Protein AF-A0A455SPL4-F1 (afdb_monomer_lite)

Structure (mmCIF, N/CA/C/O backbone):
data_AF-A0A455SPL4-F1
#
_entry.id   AF-A0A455SPL4-F1
#
loop_
_atom_site.group_PDB
_atom_site.id
_atom_site.type_symbol
_atom_site.label_atom_id
_atom_site.label_alt_id
_atom_site.label_comp_id
_atom_site.label_asym_id
_atom_site.label_entity_id
_atom_site.label_seq_id
_atom_site.pdbx_PDB_ins_code
_atom_site.Cartn_x
_atom_site.Cartn_y
_atom_site.Cartn_z
_atom_site.occupancy
_atom_site.B_iso_or_equiv
_atom_site.auth_seq_id
_atom_site.auth_comp_id
_atom_site.auth_asym_id
_atom_site.auth_atom_id
_atom_site.pdbx_PDB_model_num
ATOM 1 N N . MET A 1 1 ? 22.265 -5.967 -17.912 1.00 55.38 1 MET A N 1
ATOM 2 C CA . MET A 1 1 ? 21.218 -5.134 -17.294 1.00 55.38 1 MET A CA 1
ATOM 3 C C . MET A 1 1 ? 19.895 -5.738 -17.716 1.00 55.38 1 MET A C 1
ATOM 5 O O . MET A 1 1 ? 19.617 -5.771 -18.908 1.00 55.38 1 MET A O 1
ATOM 9 N N . GLU A 1 2 ? 19.199 -6.373 -16.782 1.00 72.00 2 GLU A N 1
ATOM 10 C CA . GLU A 1 2 ? 17.928 -7.051 -17.041 1.00 72.00 2 GLU A CA 1
ATOM 11 C C . GLU A 1 2 ? 16.814 -6.001 -17.040 1.00 72.00 2 GLU A C 1
ATOM 13 O O . GLU A 1 2 ? 16.746 -5.181 -16.128 1.00 72.00 2 GLU A O 1
ATOM 18 N N . VAL A 1 3 ? 16.011 -5.962 -18.104 1.00 81.69 3 VAL A N 1
ATOM 19 C CA . VAL A 1 3 ? 14.883 -5.027 -18.207 1.00 81.69 3 VAL A CA 1
ATOM 20 C C . VAL A 1 3 ? 13.668 -5.715 -17.594 1.00 81.69 3 VAL A C 1
ATOM 22 O O . VAL A 1 3 ? 13.298 -6.801 -18.041 1.00 81.69 3 VAL A O 1
ATOM 25 N N . VAL A 1 4 ? 13.072 -5.096 -16.578 1.00 84.06 4 VAL A N 1
ATOM 26 C CA . VAL A 1 4 ? 11.925 -5.623 -15.825 1.00 84.06 4 VAL A CA 1
ATOM 27 C C . VAL A 1 4 ? 10.718 -4.727 -16.078 1.00 84.06 4 VAL A C 1
ATOM 29 O O . VAL A 1 4 ? 10.834 -3.511 -15.984 1.00 84.06 4 VAL A O 1
ATOM 32 N N . LEU A 1 5 ? 9.568 -5.328 -16.377 1.00 86.19 5 LEU A N 1
ATOM 33 C CA . LEU A 1 5 ? 8.290 -4.650 -16.569 1.00 86.19 5 LEU A CA 1
ATOM 34 C C . LEU A 1 5 ? 7.269 -5.244 -15.595 1.00 86.19 5 LEU A C 1
ATOM 36 O O . LEU A 1 5 ? 7.061 -6.455 -15.590 1.00 86.19 5 LEU A O 1
ATOM 40 N N . ASP A 1 6 ? 6.674 -4.407 -14.744 1.00 83.94 6 ASP A N 1
ATOM 41 C CA . ASP A 1 6 ? 5.682 -4.806 -13.730 1.00 83.94 6 ASP A CA 1
ATOM 42 C C . ASP A 1 6 ? 6.136 -5.980 -12.843 1.00 83.94 6 ASP A C 1
ATOM 44 O O . ASP A 1 6 ? 5.392 -6.916 -12.559 1.00 83.94 6 ASP A O 1
ATOM 48 N N . GLY A 1 7 ? 7.407 -5.956 -12.434 1.00 84.00 7 GLY A N 1
ATOM 49 C CA . GLY A 1 7 ? 8.012 -7.006 -11.609 1.00 84.00 7 GLY A CA 1
ATOM 50 C C . GLY A 1 7 ? 8.367 -8.291 -12.364 1.00 84.00 7 GLY A C 1
ATOM 51 O O . GLY A 1 7 ? 8.881 -9.222 -11.749 1.00 84.00 7 GLY A O 1
ATOM 52 N N . THR A 1 8 ? 8.147 -8.346 -13.682 1.00 88.12 8 THR A N 1
ATOM 53 C CA . THR A 1 8 ? 8.477 -9.503 -14.524 1.00 88.12 8 THR A CA 1
ATOM 54 C C . THR A 1 8 ? 9.654 -9.188 -15.452 1.00 88.12 8 THR A C 1
ATOM 56 O O . THR A 1 8 ? 9.627 -8.175 -16.157 1.00 88.12 8 THR A O 1
ATOM 59 N N . PRO A 1 9 ? 10.698 -10.030 -15.502 1.00 90.75 9 PRO A N 1
ATOM 60 C CA . PRO A 1 9 ? 11.803 -9.827 -16.429 1.00 90.75 9 PRO A CA 1
ATOM 61 C C . PRO A 1 9 ? 11.357 -10.041 -17.880 1.00 90.75 9 PRO A C 1
ATOM 63 O O . PRO A 1 9 ? 10.638 -10.990 -18.201 1.00 90.75 9 PRO A O 1
ATOM 66 N N . LEU A 1 10 ? 11.801 -9.162 -18.781 1.00 90.44 10 LEU A N 1
ATOM 67 C CA . LEU A 1 10 ? 11.524 -9.307 -20.207 1.00 90.44 10 LEU A CA 1
ATOM 68 C C . LEU A 1 10 ? 12.354 -10.449 -20.816 1.00 90.44 10 LEU A C 1
ATOM 70 O O . LEU A 1 10 ? 13.524 -10.623 -20.462 1.00 90.44 10 LEU A O 1
ATOM 74 N N . PRO A 1 11 ? 11.816 -11.174 -21.817 1.00 94.31 11 PRO A N 1
ATOM 75 C CA . PRO A 1 11 ? 12.590 -12.150 -22.573 1.00 94.31 11 PRO A CA 1
ATOM 76 C C . PRO A 1 11 ? 13.870 -11.533 -23.148 1.00 94.31 11 PRO A C 1
ATOM 78 O O . PRO A 1 11 ? 13.859 -10.405 -23.646 1.00 94.31 11 PRO A O 1
ATOM 81 N N . ALA A 1 12 ? 14.972 -12.285 -23.145 1.00 92.12 12 ALA A N 1
ATOM 82 C CA . ALA A 1 12 ? 16.296 -11.765 -23.500 1.00 92.12 12 ALA A CA 1
ATOM 83 C C . ALA A 1 12 ? 16.354 -11.090 -24.887 1.00 92.12 12 ALA A C 1
ATOM 85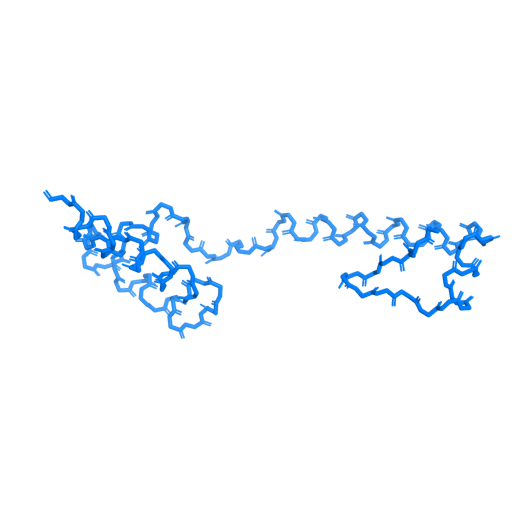 O O . ALA A 1 12 ? 17.036 -10.079 -25.066 1.00 92.12 12 ALA A O 1
ATOM 86 N N . ASN A 1 13 ? 15.620 -11.610 -25.878 1.00 93.75 13 ASN A N 1
ATOM 87 C CA . ASN A 1 13 ? 15.545 -11.008 -27.211 1.00 93.75 13 ASN A CA 1
ATOM 88 C C . ASN A 1 13 ? 14.832 -9.645 -27.200 1.00 93.75 13 ASN A C 1
ATOM 90 O O . ASN A 1 13 ? 15.252 -8.743 -27.926 1.00 93.75 13 ASN A O 1
ATOM 94 N N . VAL A 1 14 ? 13.797 -9.491 -26.371 1.00 93.25 14 VAL A N 1
ATOM 95 C CA . VAL A 1 14 ? 13.031 -8.249 -26.207 1.00 93.25 14 VAL A CA 1
ATOM 96 C C . VAL A 1 14 ? 13.847 -7.235 -25.415 1.00 93.25 14 VAL A C 1
ATOM 98 O O . VAL A 1 14 ? 14.020 -6.113 -25.880 1.00 93.25 14 VAL A O 1
ATOM 101 N N . ALA A 1 15 ? 14.439 -7.639 -24.288 1.00 93.69 15 ALA A N 1
ATOM 102 C CA . ALA A 1 15 ? 15.314 -6.781 -23.490 1.00 93.69 15 ALA A CA 1
ATOM 103 C C . ALA A 1 15 ? 16.476 -6.227 -24.332 1.00 93.69 15 ALA A C 1
ATOM 105 O O . ALA A 1 15 ? 16.755 -5.028 -24.314 1.00 93.69 15 ALA A O 1
ATOM 106 N N . ARG A 1 16 ? 17.103 -7.080 -25.157 1.00 93.50 16 ARG A N 1
ATOM 107 C CA . ARG A 1 16 ? 18.143 -6.654 -26.103 1.00 93.50 16 ARG A CA 1
ATOM 108 C C . ARG A 1 16 ? 17.613 -5.670 -27.144 1.00 93.50 16 ARG A C 1
ATOM 110 O O . ARG A 1 16 ? 18.325 -4.731 -27.477 1.00 93.50 16 ARG A O 1
ATOM 117 N N . HIS A 1 17 ? 16.410 -5.876 -27.677 1.00 94.88 17 HIS A N 1
ATOM 118 C CA . HIS A 1 17 ? 15.817 -4.939 -28.631 1.00 94.88 17 HIS A CA 1
ATOM 119 C C . HIS A 1 17 ? 15.569 -3.572 -27.986 1.00 94.88 17 HIS A C 1
ATOM 121 O O . HIS A 1 17 ? 16.035 -2.562 -28.506 1.00 94.88 17 HIS A O 1
ATOM 127 N N . VAL A 1 18 ? 14.904 -3.546 -26.828 1.00 94.81 18 VAL A N 1
ATOM 128 C CA . VAL A 1 18 ? 14.625 -2.315 -26.077 1.00 94.81 18 VAL A CA 1
ATOM 129 C C . VAL A 1 18 ? 15.929 -1.581 -25.761 1.00 94.81 18 VAL A C 1
ATOM 131 O O . VAL A 1 18 ? 16.013 -0.378 -25.973 1.00 94.81 18 VAL A O 1
ATOM 134 N N . ALA A 1 19 ? 16.997 -2.289 -25.388 1.00 92.50 19 ALA A N 1
ATOM 135 C CA . ALA A 1 19 ? 18.300 -1.675 -25.122 1.00 92.50 19 ALA A CA 1
ATOM 136 C C . ALA A 1 19 ? 18.924 -0.933 -26.325 1.00 92.50 19 ALA A C 1
ATOM 138 O O . ALA A 1 19 ? 19.756 -0.056 -26.118 1.00 92.50 19 ALA A O 1
ATOM 139 N N . HIS A 1 20 ? 18.519 -1.234 -27.565 1.00 95.75 20 HIS A N 1
ATOM 140 C CA . HIS A 1 20 ? 19.093 -0.633 -28.780 1.00 95.75 20 HIS A CA 1
ATOM 141 C C . HIS A 1 20 ? 18.077 0.134 -29.641 1.00 95.75 20 HIS A C 1
ATOM 143 O O . HIS A 1 20 ? 18.451 0.685 -30.674 1.00 95.75 20 HIS A O 1
ATOM 149 N N . CYS A 1 21 ? 16.802 0.174 -29.249 1.00 97.38 21 CYS A N 1
ATOM 150 C CA . CYS A 1 21 ? 15.731 0.819 -30.003 1.00 97.38 21 CYS A CA 1
ATOM 151 C C . CYS A 1 21 ? 15.218 2.065 -29.257 1.00 97.38 21 CYS A C 1
ATOM 153 O O . CYS A 1 21 ? 14.447 1.917 -28.305 1.00 97.38 21 CYS A O 1
ATOM 155 N N . PRO A 1 22 ? 15.575 3.294 -29.687 1.00 96.50 22 PRO A N 1
ATOM 156 C CA . PRO A 1 22 ? 15.164 4.528 -29.007 1.00 96.50 22 PRO A CA 1
ATOM 157 C C . PRO A 1 22 ? 13.644 4.710 -28.912 1.00 96.50 22 PRO A C 1
ATOM 159 O O . PRO A 1 22 ? 13.141 5.235 -27.922 1.00 96.50 22 PRO A O 1
ATOM 162 N N . LEU A 1 23 ? 12.902 4.236 -29.919 1.00 97.69 23 LEU A N 1
ATOM 163 C CA . LEU A 1 23 ? 11.439 4.261 -29.912 1.00 97.69 23 LEU A CA 1
ATOM 164 C C . LEU A 1 23 ? 10.893 3.433 -28.742 1.00 97.69 23 LEU A C 1
ATOM 166 O O . LEU A 1 23 ? 10.121 3.939 -27.936 1.00 97.69 23 LEU A O 1
ATOM 170 N N . CYS A 1 24 ? 11.344 2.182 -28.612 1.00 95.44 24 CYS A N 1
ATOM 171 C CA . CYS A 1 24 ? 10.900 1.297 -27.539 1.00 95.44 24 CYS A CA 1
ATOM 172 C C . CYS A 1 24 ? 11.352 1.780 -26.159 1.00 95.44 24 CYS A C 1
ATOM 174 O O . CYS A 1 24 ? 10.610 1.606 -25.199 1.00 95.44 24 CYS A O 1
ATOM 176 N N . GLN A 1 25 ? 12.521 2.421 -26.054 1.00 94.88 25 GLN A N 1
ATOM 177 C CA . GLN A 1 25 ? 12.964 3.055 -24.807 1.00 94.88 25 GLN A CA 1
ATOM 178 C C . GLN A 1 25 ? 12.032 4.194 -24.401 1.00 94.88 25 GLN A C 1
ATOM 180 O O . GLN A 1 25 ? 11.607 4.260 -23.252 1.00 94.88 25 GLN A O 1
ATOM 185 N N . SER A 1 26 ? 11.670 5.063 -25.348 1.00 96.69 26 SER A N 1
ATOM 186 C CA . SER A 1 26 ? 10.746 6.165 -25.083 1.00 96.69 26 SER A CA 1
ATOM 187 C C . SER A 1 26 ? 9.357 5.661 -24.692 1.00 96.69 26 SER A C 1
ATOM 189 O O . SER A 1 26 ? 8.768 6.172 -23.742 1.00 96.69 26 SER A O 1
ATOM 191 N N . THR A 1 27 ? 8.841 4.640 -25.380 1.00 95.38 27 THR A N 1
ATOM 192 C CA . THR A 1 27 ? 7.553 4.027 -25.036 1.00 95.38 27 THR A CA 1
ATOM 193 C C . THR A 1 27 ? 7.580 3.397 -23.646 1.00 95.38 27 THR A C 1
ATOM 195 O O . THR A 1 27 ? 6.641 3.596 -22.878 1.00 95.38 27 THR A O 1
ATOM 198 N N . LEU A 1 28 ? 8.652 2.677 -23.301 1.00 94.19 28 LEU A N 1
ATOM 199 C CA . LEU A 1 28 ? 8.805 2.074 -21.979 1.00 94.19 28 LEU A CA 1
ATOM 200 C C . LEU A 1 28 ? 8.848 3.143 -20.879 1.00 94.19 28 LEU A C 1
ATOM 202 O O . LEU A 1 28 ? 8.107 3.036 -19.909 1.00 94.19 28 LEU A O 1
ATOM 206 N N . ALA A 1 29 ? 9.622 4.213 -21.068 1.00 93.12 29 ALA A N 1
ATOM 207 C CA . ALA A 1 29 ? 9.695 5.306 -20.100 1.00 93.12 29 ALA A CA 1
ATOM 208 C C . ALA A 1 29 ? 8.328 5.985 -19.874 1.00 93.12 29 ALA A C 1
ATOM 210 O O . ALA A 1 29 ? 7.955 6.275 -18.740 1.00 93.12 29 ALA A O 1
ATOM 211 N N . GLN A 1 30 ? 7.549 6.201 -20.942 1.00 95.62 30 GLN A N 1
ATOM 212 C CA . GLN A 1 30 ? 6.191 6.755 -20.837 1.00 95.62 30 GLN A CA 1
ATOM 213 C C . GLN A 1 30 ? 5.242 5.818 -20.082 1.00 95.62 30 GLN A C 1
ATOM 215 O O . GLN A 1 30 ? 4.423 6.275 -19.282 1.00 95.62 30 GLN A O 1
ATOM 220 N N . TYR A 1 31 ?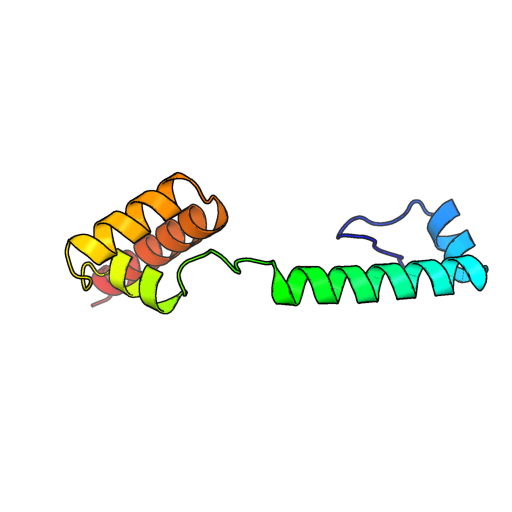 5.354 4.510 -20.329 1.00 94.12 31 TYR A N 1
ATOM 221 C CA . TYR A 1 31 ? 4.588 3.506 -19.602 1.00 94.12 31 TYR A CA 1
ATOM 222 C C . TYR A 1 31 ? 4.923 3.525 -18.109 1.00 94.12 31 TYR A C 1
ATOM 224 O O . TYR A 1 31 ? 4.016 3.625 -17.287 1.00 94.12 31 TYR A O 1
ATOM 232 N N . GLU A 1 32 ? 6.208 3.484 -17.757 1.00 92.56 32 GLU A N 1
ATOM 233 C CA . GLU A 1 32 ? 6.671 3.494 -16.366 1.00 92.56 32 GLU A CA 1
ATOM 234 C C . GLU A 1 32 ? 6.225 4.761 -15.627 1.00 92.56 32 GLU A C 1
ATOM 236 O O . GLU A 1 32 ? 5.745 4.686 -14.494 1.00 92.56 32 GLU A O 1
ATOM 241 N N . GLU A 1 33 ? 6.301 5.923 -16.281 1.00 94.12 33 GLU A N 1
ATOM 242 C CA . GLU A 1 33 ? 5.836 7.184 -15.705 1.00 94.12 33 GLU A CA 1
ATOM 243 C C . GLU A 1 33 ? 4.326 7.159 -15.422 1.00 94.12 33 GLU A C 1
ATOM 245 O O . GLU A 1 33 ? 3.879 7.567 -14.343 1.00 94.12 33 GLU A O 1
ATOM 250 N N . LEU A 1 34 ? 3.522 6.680 -16.375 1.00 93.88 34 LEU A N 1
ATOM 251 C CA . LEU A 1 34 ? 2.078 6.568 -16.192 1.00 93.88 34 LEU A CA 1
ATOM 252 C C . LEU A 1 34 ? 1.737 5.545 -15.105 1.00 93.88 34 LEU A C 1
ATOM 254 O O . LEU A 1 34 ? 0.925 5.840 -14.228 1.00 93.88 34 LEU A O 1
ATOM 258 N N . HIS A 1 35 ? 2.376 4.377 -15.133 1.00 92.94 35 HIS A N 1
ATOM 259 C CA . HIS A 1 35 ? 2.188 3.325 -14.145 1.00 92.94 35 HIS A CA 1
ATOM 260 C C . HIS A 1 35 ? 2.481 3.846 -12.732 1.00 92.94 35 HIS A C 1
ATOM 262 O O . HIS A 1 35 ? 1.642 3.711 -11.839 1.00 92.94 35 HIS A O 1
ATOM 268 N N . PHE A 1 36 ? 3.598 4.552 -12.540 1.00 91.06 36 PHE A N 1
ATOM 269 C CA . PHE A 1 36 ? 3.944 5.170 -11.261 1.00 91.06 36 PHE A CA 1
ATOM 270 C C . PHE A 1 36 ? 2.902 6.204 -10.799 1.00 91.06 36 PHE A C 1
ATOM 272 O O . PHE A 1 36 ? 2.497 6.223 -9.631 1.00 91.06 36 PHE A O 1
ATOM 279 N N . LYS A 1 37 ? 2.413 7.060 -11.705 1.00 93.44 37 LYS A N 1
ATOM 280 C CA . LYS A 1 37 ? 1.367 8.050 -11.384 1.00 93.44 37 LYS A CA 1
ATOM 281 C C . LYS A 1 37 ? 0.045 7.394 -10.992 1.00 93.44 37 LYS A C 1
ATOM 283 O O . LYS A 1 37 ? -0.634 7.888 -10.095 1.00 93.44 37 LYS A O 1
ATOM 288 N N . LEU A 1 38 ? -0.324 6.299 -11.651 1.00 92.62 38 LEU A N 1
ATOM 289 C CA . LEU A 1 38 ? -1.535 5.552 -11.327 1.00 92.62 38 LEU A CA 1
ATOM 290 C C . LEU A 1 38 ? -1.388 4.847 -9.981 1.00 92.62 38 LEU A C 1
ATOM 292 O O . LEU A 1 38 ? -2.250 5.020 -9.125 1.00 92.62 38 LEU A O 1
ATOM 296 N N . LEU A 1 39 ? -0.283 4.136 -9.749 1.00 91.38 39 LEU A N 1
ATOM 297 C CA . LEU A 1 39 ? -0.037 3.473 -8.470 1.00 91.38 39 LEU A CA 1
ATOM 298 C C . LEU A 1 39 ? -0.013 4.469 -7.313 1.00 91.38 39 LEU A C 1
ATOM 300 O O . LEU A 1 39 ? -0.737 4.277 -6.348 1.00 91.38 39 LEU A O 1
ATOM 304 N N . SER A 1 40 ? 0.728 5.572 -7.422 1.00 89.25 40 SER A N 1
ATOM 305 C CA . SER A 1 40 ? 0.815 6.565 -6.338 1.00 89.25 40 SER A CA 1
ATOM 306 C C . SER A 1 40 ? -0.526 7.202 -5.959 1.00 89.25 40 SER A C 1
ATOM 308 O O . SER A 1 40 ? -0.663 7.713 -4.850 1.00 89.25 40 SER A O 1
ATOM 310 N N . ARG A 1 41 ? -1.517 7.183 -6.859 1.00 90.50 41 ARG A N 1
ATOM 311 C CA . ARG A 1 41 ? -2.838 7.783 -6.624 1.00 90.50 41 ARG A CA 1
ATOM 312 C C . ARG A 1 41 ? -3.943 6.780 -6.343 1.00 90.50 41 ARG A C 1
ATOM 314 O O . ARG A 1 41 ? -4.917 7.139 -5.692 1.00 90.50 41 ARG A O 1
ATOM 321 N N . LEU A 1 42 ? -3.841 5.573 -6.885 1.00 91.50 42 LEU A N 1
ATOM 322 C CA . LEU A 1 42 ? -4.911 4.577 -6.846 1.00 91.50 42 LEU A CA 1
ATOM 323 C C . LEU A 1 42 ? -4.583 3.415 -5.916 1.00 91.50 42 LEU A C 1
ATOM 325 O O . LEU A 1 42 ? -5.504 2.789 -5.393 1.00 91.50 42 LEU A O 1
ATOM 329 N N . TYR A 1 43 ? -3.299 3.130 -5.680 1.00 90.31 43 TYR A N 1
ATOM 330 C CA . TYR A 1 43 ? -2.916 2.091 -4.738 1.00 90.31 43 TYR A CA 1
ATOM 331 C C . TYR A 1 43 ? -3.441 2.452 -3.349 1.00 90.31 43 TYR A C 1
ATOM 333 O O . TYR A 1 43 ? -3.084 3.485 -2.785 1.00 90.31 43 TYR A O 1
ATOM 341 N N . ARG A 1 44 ? -4.325 1.595 -2.822 1.00 92.75 44 ARG A N 1
ATOM 342 C CA . ARG A 1 44 ? -4.971 1.747 -1.510 1.00 92.75 44 ARG A CA 1
ATOM 343 C C . ARG A 1 44 ? -5.746 3.056 -1.304 1.00 92.75 44 ARG A C 1
ATOM 345 O O . ARG A 1 44 ? -6.046 3.404 -0.169 1.00 92.75 44 ARG A O 1
ATOM 352 N N . SER A 1 45 ? -6.147 3.754 -2.366 1.00 93.50 45 SER A N 1
ATOM 353 C CA . SER A 1 45 ? -6.841 5.048 -2.241 1.00 93.50 45 SER A CA 1
ATOM 354 C C . SER A 1 45 ? -8.201 4.967 -1.537 1.00 93.50 45 SER A C 1
ATOM 356 O O . SER A 1 45 ? -8.667 5.957 -0.982 1.00 93.50 45 SER A O 1
ATOM 358 N N . GLN A 1 46 ? -8.829 3.788 -1.547 1.00 93.50 46 GLN A N 1
ATOM 359 C CA . GLN A 1 46 ? -10.092 3.499 -0.857 1.00 93.50 46 GLN A CA 1
ATOM 360 C C . GLN A 1 46 ? -9.896 2.701 0.438 1.00 93.50 46 GLN A C 1
ATOM 362 O O . GLN A 1 46 ? -10.874 2.341 1.090 1.00 93.50 46 GLN A O 1
ATOM 367 N N . CYS A 1 47 ? -8.654 2.362 0.785 1.00 96.94 47 CYS A N 1
ATOM 368 C CA . CYS A 1 47 ? -8.370 1.594 1.986 1.00 96.94 47 CYS A CA 1
ATOM 369 C C . CYS A 1 47 ? -8.359 2.506 3.217 1.00 96.94 47 CYS A C 1
ATOM 371 O O . CYS A 1 47 ? -7.929 3.659 3.122 1.00 96.94 47 CYS A O 1
ATOM 373 N N . PRO A 1 48 ? -8.778 1.996 4.388 1.00 96.88 48 PRO A N 1
ATOM 374 C CA . PRO A 1 48 ? -8.510 2.659 5.653 1.00 96.88 48 PRO A CA 1
ATOM 375 C C . PRO A 1 48 ? -7.008 2.900 5.820 1.00 96.88 48 PRO A C 1
ATOM 377 O O . PRO A 1 48 ? -6.179 2.113 5.354 1.00 96.88 48 PRO A O 1
ATOM 380 N N . SER A 1 49 ? -6.652 3.985 6.503 1.00 95.88 49 SER A N 1
ATOM 381 C CA . SER A 1 49 ? -5.251 4.255 6.831 1.00 95.88 49 SER A CA 1
ATOM 382 C C . SER A 1 49 ? -4.688 3.189 7.777 1.00 95.88 49 SER A C 1
ATOM 384 O O . SER A 1 49 ? -5.420 2.622 8.590 1.00 95.88 49 SER A O 1
ATOM 386 N N . SER A 1 50 ? -3.371 2.966 7.746 1.00 94.56 50 SER A N 1
ATOM 387 C CA . SER A 1 50 ? -2.712 2.018 8.658 1.00 94.56 50 SER A CA 1
ATOM 388 C C . SER A 1 50 ? -2.965 2.334 10.136 1.00 94.56 50 SER A C 1
ATOM 390 O O . SER A 1 50 ? -3.100 1.422 10.943 1.00 94.56 50 SER A O 1
ATOM 392 N N . LEU A 1 51 ? -3.117 3.614 10.501 1.00 96.00 51 LEU A N 1
ATOM 393 C CA . LEU A 1 51 ? -3.483 3.999 11.868 1.00 96.00 51 LEU A CA 1
ATOM 394 C C . LEU A 1 51 ? -4.895 3.518 12.242 1.00 96.00 51 LEU A C 1
ATOM 396 O O . LEU A 1 51 ? -5.095 2.986 13.330 1.00 96.00 51 LEU A O 1
ATOM 400 N N . GLN A 1 52 ? -5.865 3.669 11.336 1.00 97.44 52 GLN A N 1
ATOM 401 C CA . GLN A 1 52 ? -7.229 3.175 11.546 1.00 97.44 52 GLN A CA 1
ATOM 402 C C . GLN A 1 52 ? -7.267 1.647 11.647 1.00 97.44 52 GLN A C 1
ATOM 404 O O . GLN A 1 52 ? -7.963 1.119 12.509 1.00 97.44 52 GLN A O 1
ATOM 409 N N . LEU A 1 53 ? -6.492 0.938 10.818 1.00 97.88 53 LEU A N 1
ATOM 410 C CA . LEU A 1 53 ? -6.352 -0.520 10.914 1.00 97.88 53 LEU A CA 1
ATOM 411 C C . LEU A 1 53 ? -5.705 -0.941 12.241 1.00 97.88 53 LEU A C 1
ATOM 413 O O . LEU A 1 53 ? -6.162 -1.896 12.864 1.00 97.88 53 LEU A O 1
ATOM 417 N N . GLY A 1 54 ? -4.708 -0.197 12.725 1.00 97.19 54 GLY A N 1
ATOM 418 C CA . GLY A 1 54 ? -4.105 -0.420 14.039 1.00 97.19 54 GLY A CA 1
ATOM 419 C C . GLY A 1 54 ? -5.103 -0.247 15.187 1.00 97.19 54 GLY A C 1
ATOM 420 O O . GLY A 1 54 ? -5.214 -1.119 16.045 1.00 97.19 54 GLY A O 1
ATOM 421 N N . PHE A 1 55 ? -5.887 0.835 15.184 1.00 97.62 55 PHE A N 1
ATOM 422 C CA . PHE A 1 55 ? -6.941 1.047 16.183 1.00 97.62 55 PHE A CA 1
ATOM 423 C C . PHE A 1 55 ? -8.050 0.005 16.108 1.00 97.62 55 PHE A C 1
ATOM 425 O O . PHE A 1 55 ? -8.560 -0.409 17.148 1.00 97.62 55 PHE A O 1
ATOM 432 N N . PHE A 1 56 ? -8.399 -0.442 14.903 1.00 98.00 56 PHE A N 1
ATOM 433 C CA . PHE A 1 56 ? -9.317 -1.556 14.713 1.00 98.00 56 PHE A CA 1
ATOM 434 C C . PHE A 1 56 ? -8.785 -2.829 15.384 1.00 98.00 56 PHE A C 1
ATOM 436 O O . PHE A 1 56 ? -9.496 -3.430 16.185 1.00 98.00 56 PHE A O 1
ATOM 443 N N . CYS A 1 57 ? -7.520 -3.193 15.139 1.00 97.44 57 CYS A N 1
ATOM 444 C CA . CYS A 1 57 ? -6.895 -4.369 15.753 1.00 97.44 57 CYS A CA 1
ATOM 445 C C . CYS A 1 57 ? -6.803 -4.258 17.282 1.00 97.44 57 CYS A C 1
ATOM 447 O O . CYS A 1 57 ? -7.008 -5.246 17.978 1.00 97.44 57 CYS A O 1
ATOM 449 N N . ALA A 1 58 ? -6.541 -3.058 17.804 1.00 95.44 58 ALA A N 1
ATOM 450 C CA . ALA A 1 58 ? -6.464 -2.792 19.239 1.00 95.44 58 ALA A CA 1
ATOM 451 C C . ALA A 1 58 ? -7.839 -2.614 19.922 1.00 95.44 58 ALA A C 1
ATOM 453 O O . ALA A 1 58 ? -7.892 -2.360 21.124 1.00 95.44 58 ALA A O 1
ATOM 454 N N . GLY A 1 59 ? -8.952 -2.695 19.180 1.00 95.56 59 GLY A N 1
ATOM 455 C CA . GLY A 1 59 ? -10.300 -2.508 19.727 1.00 95.56 59 GLY A CA 1
ATOM 456 C C . GLY A 1 59 ? -10.596 -1.083 20.218 1.00 95.56 59 GLY A C 1
ATOM 457 O O . GLY A 1 59 ? -11.414 -0.902 21.115 1.00 95.56 59 GLY A O 1
ATOM 458 N N . LEU A 1 60 ? -9.929 -0.069 19.654 1.00 96.56 60 LEU A N 1
ATOM 459 C CA . LEU A 1 60 ? -9.991 1.333 20.102 1.00 96.56 60 LEU A CA 1
ATOM 460 C C . LEU A 1 60 ? -10.980 2.210 19.316 1.00 96.56 60 LEU A C 1
ATOM 462 O O . LEU A 1 60 ? -11.104 3.401 19.600 1.00 96.56 60 LEU A O 1
ATOM 466 N N . LEU A 1 61 ? -11.661 1.655 18.315 1.00 96.75 61 LEU A N 1
ATOM 467 C CA . LEU A 1 61 ? -12.624 2.384 17.487 1.00 96.75 61 LEU A CA 1
ATOM 468 C C . LEU A 1 61 ? -14.033 2.359 18.081 1.00 96.75 61 LEU A C 1
ATOM 470 O O . LEU A 1 61 ? -14.409 1.429 18.795 1.00 96.75 61 LEU A O 1
ATOM 474 N N . SER A 1 62 ? -14.848 3.356 17.729 1.00 95.81 62 SER A N 1
ATOM 475 C CA . SER A 1 62 ? -16.282 3.302 18.020 1.00 95.81 62 SER A CA 1
ATOM 476 C C . SER A 1 62 ? -16.963 2.163 17.244 1.00 95.81 62 SER A C 1
ATOM 478 O O . SER A 1 62 ? -16.450 1.687 16.231 1.00 95.81 62 SER A O 1
ATOM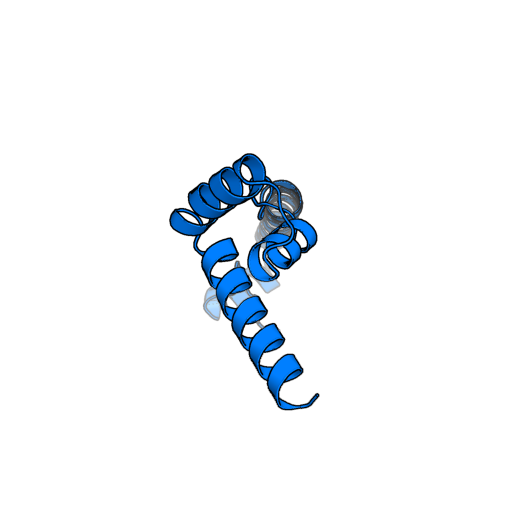 480 N N . GLY A 1 63 ? -18.151 1.732 17.687 1.00 94.94 63 GLY A N 1
ATOM 481 C CA . GLY A 1 63 ? -18.868 0.617 17.053 1.00 94.94 63 GLY A CA 1
ATOM 482 C C . GLY A 1 63 ? -19.113 0.816 15.551 1.00 94.94 63 GLY A C 1
ATOM 483 O O . GLY A 1 63 ? -18.863 -0.094 14.767 1.00 94.94 63 GLY A O 1
ATOM 484 N N . ALA A 1 64 ? -19.513 2.024 15.142 1.00 95.81 64 ALA A N 1
ATOM 485 C CA . ALA A 1 64 ? -19.767 2.344 13.736 1.00 95.81 64 ALA A CA 1
ATOM 486 C C . ALA A 1 64 ? -18.482 2.361 12.885 1.00 95.81 64 ALA A C 1
ATOM 488 O O . ALA A 1 64 ? -18.476 1.873 11.756 1.00 95.81 64 ALA A O 1
ATOM 489 N N . GLU A 1 65 ? -17.381 2.897 13.421 1.00 96.19 65 GLU A N 1
ATOM 490 C CA . GLU A 1 65 ? -16.082 2.898 12.732 1.00 96.19 65 GLU A CA 1
ATOM 491 C C . GLU A 1 65 ? -15.521 1.481 12.595 1.00 96.19 65 GLU A C 1
ATOM 493 O O . GLU A 1 65 ? -15.001 1.115 11.541 1.00 96.19 65 GLU A O 1
ATOM 498 N N . SER A 1 66 ? -15.667 0.673 13.646 1.00 97.31 66 SER A N 1
ATOM 499 C CA . SER A 1 66 ? -15.246 -0.725 13.649 1.00 97.31 66 SER A CA 1
ATOM 500 C C . SER A 1 66 ? -16.009 -1.546 12.606 1.00 97.31 66 SER A C 1
ATOM 502 O O . SER A 1 66 ? -15.392 -2.272 11.830 1.00 97.31 66 SER A O 1
ATOM 504 N N . GLU A 1 67 ? -17.331 -1.375 12.503 1.00 97.69 67 GLU A N 1
ATOM 505 C CA . GLU A 1 67 ? -18.157 -2.070 11.506 1.00 97.69 67 GLU A CA 1
ATOM 506 C C . GLU A 1 67 ? -17.790 -1.675 10.065 1.00 97.69 67 GLU A C 1
ATOM 508 O O . GLU A 1 67 ? -17.657 -2.538 9.192 1.00 97.69 67 GLU A O 1
ATOM 513 N N . ALA A 1 68 ? -17.545 -0.384 9.815 1.00 97.06 68 ALA A N 1
ATOM 514 C CA . ALA A 1 68 ? -17.113 0.099 8.505 1.00 97.06 68 ALA A CA 1
AT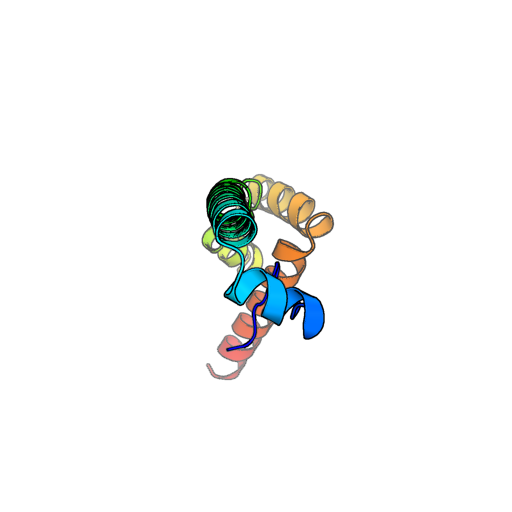OM 515 C C . ALA A 1 68 ? -15.757 -0.497 8.086 1.00 97.06 68 ALA A C 1
ATOM 517 O O . ALA A 1 68 ? -15.598 -0.947 6.947 1.00 97.06 68 ALA A O 1
ATOM 518 N N . ILE A 1 69 ? -14.786 -0.542 9.006 1.00 97.81 69 ILE A N 1
ATOM 519 C CA . ILE A 1 69 ? -13.477 -1.146 8.734 1.00 97.81 69 ILE A CA 1
ATOM 520 C C . ILE A 1 69 ? -13.596 -2.658 8.564 1.00 97.81 69 ILE A C 1
ATOM 522 O O . ILE A 1 69 ? -13.029 -3.187 7.611 1.00 97.81 69 ILE A O 1
ATOM 526 N N . ALA A 1 70 ? -14.365 -3.349 9.406 1.00 97.75 70 ALA A N 1
ATOM 527 C CA . ALA A 1 70 ? -14.593 -4.786 9.279 1.00 97.75 70 ALA A CA 1
ATOM 528 C C . ALA A 1 70 ? -15.181 -5.147 7.904 1.00 97.75 70 ALA A C 1
ATOM 530 O O . ALA A 1 70 ? -14.701 -6.072 7.246 1.00 97.75 70 ALA A O 1
ATOM 531 N N . SER A 1 71 ? -16.160 -4.369 7.429 1.00 97.81 71 SER A N 1
ATOM 532 C CA . SER A 1 71 ? -16.755 -4.535 6.097 1.00 97.81 71 SER A CA 1
ATOM 533 C C . SER A 1 71 ? -15.730 -4.360 4.970 1.00 97.81 71 SER A C 1
ATOM 535 O O . SER A 1 71 ? -15.699 -5.165 4.035 1.00 97.81 71 SER A O 1
ATOM 537 N N . HIS A 1 72 ? -14.849 -3.356 5.069 1.00 98.19 72 HIS A N 1
ATOM 538 C CA . HIS A 1 72 ? -13.770 -3.160 4.099 1.00 98.19 72 HIS A CA 1
ATOM 539 C C . HIS A 1 72 ? -12.757 -4.309 4.135 1.00 98.19 72 HIS A C 1
ATOM 541 O O . HIS A 1 72 ? -12.393 -4.849 3.091 1.00 98.19 72 HIS A O 1
ATOM 547 N N . VAL A 1 73 ? -12.300 -4.693 5.330 1.00 98.00 73 VAL A N 1
ATOM 548 C CA . VAL A 1 73 ? -11.307 -5.755 5.537 1.00 98.00 73 VAL A CA 1
ATOM 549 C C . VAL A 1 73 ? -11.797 -7.065 4.930 1.00 98.00 73 VAL A C 1
ATOM 551 O O . VAL A 1 73 ? -11.033 -7.699 4.210 1.00 98.00 73 VAL A O 1
ATOM 554 N N . ALA A 1 74 ? -13.075 -7.411 5.108 1.00 97.94 74 ALA A N 1
ATOM 555 C CA . ALA A 1 74 ? -13.677 -8.621 4.545 1.00 97.94 74 ALA A CA 1
ATOM 556 C C . ALA A 1 74 ? -13.649 -8.690 3.003 1.00 97.94 74 ALA A C 1
ATOM 558 O O . ALA A 1 74 ? -13.753 -9.775 2.436 1.00 97.94 74 ALA A O 1
ATOM 559 N N . GLN A 1 75 ? -13.522 -7.550 2.319 1.00 97.25 75 GLN A N 1
ATOM 560 C CA . GLN A 1 75 ? -13.567 -7.453 0.855 1.00 97.25 75 GLN A CA 1
ATOM 561 C C . GLN A 1 75 ? -12.211 -7.090 0.236 1.00 97.25 75 GLN A C 1
ATOM 563 O O . GLN A 1 75 ? -12.002 -7.280 -0.962 1.00 97.25 75 GLN A O 1
ATOM 568 N N . CYS A 1 76 ? -11.283 -6.562 1.034 1.00 97.69 76 CYS A N 1
ATOM 569 C CA . CYS A 1 76 ? -9.998 -6.066 0.572 1.00 97.69 76 CYS A CA 1
ATOM 570 C C . CYS A 1 76 ? -8.855 -6.991 1.021 1.00 97.69 76 CYS A C 1
ATOM 572 O O . CYS A 1 76 ? -8.506 -6.996 2.207 1.00 97.69 76 CYS A O 1
ATOM 574 N N . PRO A 1 77 ? -8.188 -7.714 0.098 1.00 96.31 77 PRO A N 1
ATOM 575 C CA . PRO A 1 77 ? -7.099 -8.624 0.456 1.00 96.31 77 PRO A CA 1
ATOM 576 C C . PRO A 1 77 ? -5.885 -7.890 1.047 1.00 96.31 77 PRO A C 1
ATOM 578 O O . PRO A 1 77 ? -5.200 -8.431 1.911 1.00 96.31 77 PRO A O 1
ATOM 581 N N . LEU A 1 78 ? -5.639 -6.639 0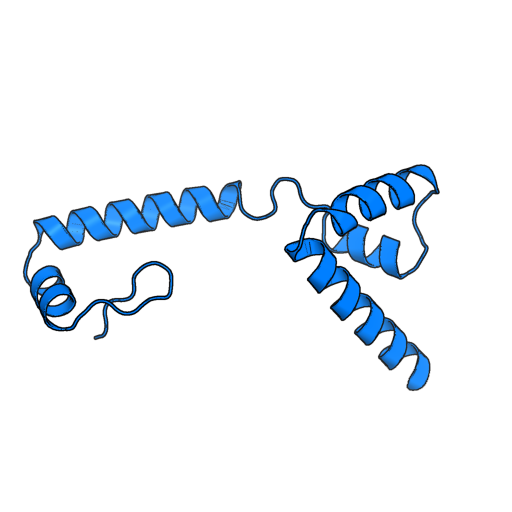.633 1.00 96.50 78 LEU A N 1
ATOM 582 C CA . LEU A 1 78 ? -4.538 -5.831 1.165 1.00 96.50 78 LEU A CA 1
ATOM 583 C C . LEU A 1 78 ? -4.746 -5.486 2.641 1.00 96.50 78 LEU A C 1
ATOM 585 O O . LEU A 1 78 ? -3.792 -5.532 3.411 1.00 96.50 78 LEU A O 1
ATOM 589 N N . CYS A 1 79 ? -5.970 -5.117 3.025 1.00 98.19 79 CYS A N 1
ATOM 590 C CA . CYS A 1 79 ? -6.293 -4.787 4.411 1.00 98.19 79 CYS A CA 1
ATOM 591 C C . CYS A 1 79 ? -6.459 -6.044 5.265 1.00 98.19 79 CYS A C 1
ATOM 593 O O . CYS A 1 79 ? -6.044 -6.031 6.415 1.00 98.19 79 CYS A O 1
ATOM 595 N N . SER A 1 80 ? -6.995 -7.133 4.702 1.00 98.19 80 SER A N 1
ATOM 596 C CA . SER A 1 80 ? -7.016 -8.449 5.355 1.00 98.19 80 SER A CA 1
ATOM 597 C C . SER A 1 80 ? -5.620 -8.886 5.798 1.00 98.19 80 SER A C 1
ATOM 599 O O . SER A 1 80 ? -5.429 -9.245 6.957 1.00 98.19 80 SER A O 1
ATOM 601 N N . LEU A 1 81 ? -4.637 -8.813 4.893 1.00 98.00 81 LEU A N 1
ATOM 602 C 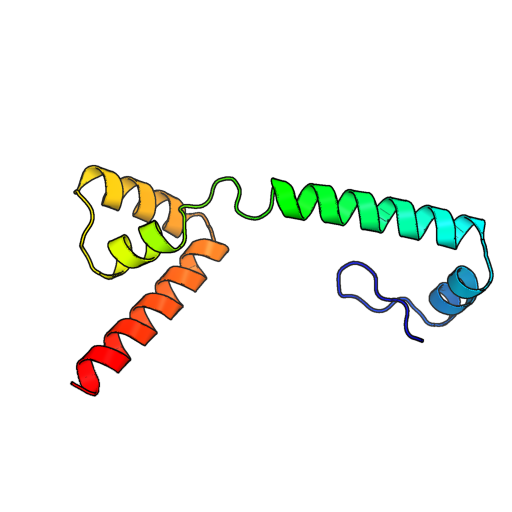CA . LEU A 1 81 ? -3.261 -9.187 5.208 1.00 98.00 81 LEU A CA 1
ATOM 603 C C . LEU A 1 81 ? -2.646 -8.273 6.276 1.00 98.00 81 LEU A C 1
ATOM 605 O O . LEU A 1 81 ? -2.025 -8.765 7.211 1.00 98.00 81 LEU A O 1
ATOM 609 N N . GLU A 1 82 ? -2.838 -6.957 6.165 1.00 97.94 82 GLU A N 1
ATOM 610 C CA . GLU A 1 82 ? -2.288 -6.003 7.138 1.00 97.94 82 GLU A CA 1
ATOM 611 C C . GLU A 1 82 ? -2.893 -6.176 8.535 1.00 97.94 82 GLU A C 1
ATOM 613 O O . GLU A 1 82 ? -2.164 -6.117 9.524 1.00 97.94 82 GLU A O 1
ATOM 618 N N . VAL A 1 83 ? -4.202 -6.430 8.632 1.00 98.06 83 VAL A N 1
ATOM 619 C CA . VAL A 1 83 ? -4.870 -6.718 9.911 1.00 98.06 83 VAL A CA 1
ATOM 620 C C . VAL A 1 83 ? -4.302 -7.983 10.540 1.00 98.06 83 VAL A C 1
ATOM 622 O O . VAL A 1 83 ? -3.963 -7.956 11.718 1.00 98.06 83 VAL A O 1
ATOM 625 N N . LEU A 1 84 ? -4.136 -9.054 9.760 1.00 97.88 84 LEU A N 1
ATOM 626 C CA . LEU A 1 84 ? -3.552 -10.304 10.247 1.00 97.88 84 LEU A CA 1
ATOM 627 C C . LEU A 1 84 ? -2.141 -10.079 10.810 1.00 97.88 84 LEU A C 1
ATOM 629 O O . LEU A 1 84 ? -1.877 -10.425 11.956 1.00 97.88 84 LEU A O 1
ATOM 633 N N . GLN A 1 85 ? -1.275 -9.400 10.054 1.00 97.25 85 GLN A N 1
ATOM 634 C CA . GLN A 1 85 ? 0.090 -9.080 10.491 1.00 97.25 85 GLN A CA 1
ATOM 635 C C . GLN A 1 85 ? 0.116 -8.190 11.741 1.00 97.25 85 GLN A C 1
ATOM 637 O O . GLN A 1 85 ? 0.949 -8.364 12.628 1.00 97.25 85 GLN A O 1
ATOM 642 N N . THR A 1 86 ? -0.798 -7.223 11.822 1.00 97.06 86 THR A N 1
ATOM 643 C CA . THR A 1 86 ? -0.885 -6.310 12.968 1.00 97.06 86 THR A CA 1
ATOM 644 C C . THR A 1 86 ? -1.361 -7.042 14.221 1.00 97.06 86 THR A C 1
ATOM 646 O O . THR A 1 86 ? -0.841 -6.796 15.306 1.00 97.06 86 THR A O 1
ATOM 649 N N . GLN A 1 87 ? -2.326 -7.954 14.089 1.00 95.88 87 GLN A N 1
ATOM 650 C CA . GLN A 1 87 ? -2.814 -8.777 15.196 1.00 95.88 87 GLN A CA 1
ATOM 651 C C . GLN A 1 87 ? -1.734 -9.727 15.720 1.00 95.88 87 GLN A C 1
ATOM 653 O O . GLN A 1 87 ? -1.565 -9.821 16.933 1.00 95.88 87 GLN A O 1
ATOM 658 N N . GLU A 1 88 ? -0.977 -10.372 14.827 1.00 95.75 88 GLU A N 1
ATOM 659 C CA . GLU A 1 88 ? 0.183 -11.194 15.199 1.00 95.75 88 GLU A CA 1
ATOM 660 C C . GLU A 1 88 ? 1.204 -10.370 15.995 1.00 95.75 88 GLU A C 1
ATOM 662 O O . GLU A 1 88 ? 1.582 -10.752 17.100 1.00 95.75 88 GLU A O 1
ATOM 667 N N . PHE A 1 89 ? 1.567 -9.182 15.501 1.00 93.44 89 PHE A N 1
ATOM 668 C CA . PHE A 1 89 ? 2.493 -8.292 16.203 1.00 93.44 89 PHE A CA 1
ATOM 669 C C . PHE A 1 89 ? 1.993 -7.879 17.596 1.00 93.44 89 PHE A C 1
ATOM 671 O O . PHE A 1 89 ? 2.762 -7.886 18.556 1.00 93.44 89 PHE A O 1
ATOM 678 N N . LEU A 1 90 ? 0.716 -7.505 17.725 1.00 91.75 90 LEU A N 1
ATOM 679 C CA . LEU A 1 90 ? 0.144 -7.123 19.019 1.00 91.75 90 LEU A CA 1
ATOM 680 C C . LEU A 1 90 ? 0.174 -8.291 20.009 1.00 91.75 90 LEU A C 1
ATOM 682 O O . LEU A 1 90 ? 0.528 -8.085 21.169 1.00 91.75 90 LEU A O 1
ATOM 686 N N . HIS A 1 91 ? -0.129 -9.505 19.544 1.00 91.50 91 HIS A N 1
ATOM 687 C CA . HIS A 1 91 ? -0.055 -10.707 20.366 1.00 91.50 91 HIS A CA 1
ATOM 688 C C . HIS A 1 91 ? 1.369 -10.970 20.873 1.00 91.50 91 HIS A C 1
ATOM 690 O O . HIS A 1 91 ? 1.565 -11.206 22.065 1.00 91.50 91 HIS A O 1
ATOM 696 N N . ASP A 1 92 ? 2.372 -10.862 20.000 1.00 91.94 92 ASP A N 1
ATOM 697 C CA . ASP A 1 92 ? 3.780 -11.045 20.369 1.00 91.94 92 ASP A CA 1
ATOM 698 C C . ASP A 1 92 ? 4.239 -10.013 21.413 1.00 91.94 92 ASP A C 1
ATOM 700 O O . ASP A 1 92 ? 4.946 -10.344 22.367 1.00 91.94 92 ASP A O 1
ATOM 704 N N . VAL A 1 93 ? 3.807 -8.754 21.272 1.00 87.19 93 VAL A N 1
ATOM 705 C CA . VAL A 1 93 ? 4.129 -7.679 22.225 1.00 87.19 93 VAL A CA 1
ATOM 706 C C . VAL A 1 93 ? 3.502 -7.930 23.599 1.00 87.19 93 VAL A C 1
ATOM 708 O O . VAL A 1 93 ? 4.135 -7.647 24.617 1.00 87.19 93 VAL A O 1
ATOM 711 N N . GLU A 1 94 ? 2.285 -8.472 23.653 1.00 81.88 94 GLU A N 1
ATOM 712 C CA . GLU A 1 94 ? 1.625 -8.835 24.912 1.00 81.88 94 GLU A CA 1
ATOM 713 C C . GLU A 1 94 ? 2.325 -9.990 25.638 1.00 81.88 94 GLU A C 1
ATOM 715 O O . GLU A 1 94 ? 2.328 -10.011 26.865 1.00 81.88 94 GLU A O 1
ATOM 720 N N . GLN A 1 95 ? 2.948 -10.923 24.913 1.00 73.00 95 GLN A N 1
ATOM 721 C CA . GLN A 1 95 ? 3.637 -12.075 25.510 1.00 73.00 95 GLN A CA 1
ATOM 722 C C . GLN A 1 95 ? 5.014 -11.751 26.107 1.00 73.00 95 GLN A C 1
ATOM 724 O O . GLN A 1 95 ? 5.508 -12.495 26.954 1.00 73.00 95 GLN A O 1
ATOM 729 N N . ILE A 1 96 ? 5.655 -10.671 25.655 1.00 74.31 96 ILE A N 1
ATOM 730 C CA . ILE A 1 96 ? 6.986 -10.248 26.129 1.00 74.31 96 ILE A CA 1
ATOM 731 C C . ILE A 1 96 ? 6.879 -9.309 27.346 1.00 74.31 96 ILE A C 1
ATOM 733 O O . ILE A 1 96 ? 7.872 -9.070 28.040 1.00 74.31 96 ILE A O 1
ATOM 737 N N . ARG A 1 97 ? 5.687 -8.769 27.604 1.00 55.78 97 ARG A N 1
ATOM 738 C CA . ARG A 1 97 ? 5.410 -7.824 28.686 1.00 55.78 97 ARG A CA 1
ATOM 739 C C . ARG A 1 97 ? 5.092 -8.520 30.008 1.00 55.78 97 ARG A C 1
ATOM 741 O O . ARG A 1 97 ? 5.543 -7.978 31.043 1.00 55.78 97 ARG A O 1
#

Sequence (97 aa):
MEVVLDGTPLPANVARHVAHCPLCQSTLAQYEELHFKLLSRLYRSQCPSSLQLGFFCAGLLSGAESEAIASHVAQCPLCSLEVLQTQEFLHDVEQIR

Foldseek 3Di:
DFDDDPNHTDDPVVRVCCVPPVVSVVVRVVVVVVVVVCCVCPVCVVADDLVLLLCLLVVNDDPVSNVVNVVVLVVDVVSVVSNVVSNVVVVVVVVVD

pLDDT: mean 92.83, std 7.51, range [55.38, 98.19]

Secondary structure (DSSP, 8-state):
---EETTEEPPHHHHHHHHH-HHHHHHHHHHHHHHHHHHHHHTTTTSPPHHHHHHHHTT-S-HHHHHHHHHHHHH-HHHHHHHHHHHHHHHHHHHH-

Radius of gyration: 20.74 Å; chains: 1; bounding box: 41×20×59 Å

Organism: NCBI:txid2490863